Protein AF-A0AAV4IKV9-F1 (afdb_monomer_lite)

Org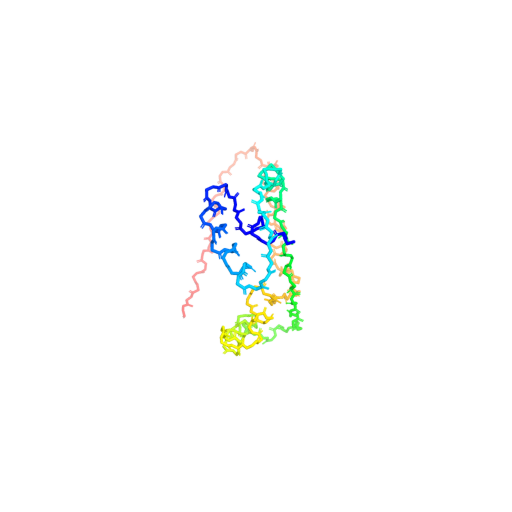anism: NCBI:txid1093978

pLDDT: mean 77.45, std 17.3, range [37.31, 97.25]

Secondary structure (DSSP, 8-state):
--SHHHH-SSHHHHHHHHHHHHHHHHHTT--------THHHHHHHHHTS-------PEEE-----TT--S-HHHHHHHHHHHHS-TTSTTTTTSSTTTEEE-------HHHHHHHHHHHHHHHHHHHS--S-----------PPP-

Sequence (146 aa):
MKRINTNSKNEKIFNHAAPIYTEALKRSGFNQNFKFNKDKEENNKNQEDRKKRSRKITWFNPPFSYSVSTNVAKTFLSMIDRHFPKTNKLHKIFNRNTVKVSYSCMPNVNLTIQNHNKKLLQQHCNEKAPTETTCKITADRKKTAH

Structure (mmCIF, N/CA/C/O backbone):
data_AF-A0AAV4IKV9-F1
#
_entry.id   AF-A0AAV4IKV9-F1
#
loop_
_atom_site.group_PDB
_atom_site.id
_atom_site.type_symbol
_atom_site.label_atom_id
_atom_site.label_alt_id
_atom_site.label_comp_id
_atom_site.label_asym_id
_atom_site.label_entity_id
_atom_site.label_seq_id
_atom_site.pdbx_PDB_ins_code
_atom_site.Cartn_x
_atom_site.Cartn_y
_atom_site.Cartn_z
_atom_site.occupancy
_atom_site.B_iso_or_equiv
_atom_site.auth_seq_id
_atom_site.auth_comp_id
_atom_site.auth_asym_id
_atom_site.auth_atom_id
_atom_site.pdbx_PDB_model_num
ATOM 1 N N . MET A 1 1 ? -6.807 1.255 36.018 1.00 55.09 1 MET A N 1
ATOM 2 C CA . MET A 1 1 ? -7.647 1.385 34.806 1.00 55.09 1 MET A CA 1
ATOM 3 C C . MET A 1 1 ? -7.345 2.691 34.069 1.00 55.09 1 MET A C 1
ATOM 5 O O . MET A 1 1 ? -7.887 3.728 34.408 1.00 55.09 1 MET A O 1
ATOM 9 N N . LYS A 1 2 ? -6.462 2.665 33.060 1.00 58.94 2 LYS A N 1
ATOM 10 C CA . LYS A 1 2 ? -6.102 3.847 32.244 1.00 58.94 2 LYS A CA 1
ATOM 11 C C . LYS A 1 2 ? -7.059 4.080 31.051 1.00 58.94 2 LYS A C 1
ATOM 13 O O . LYS A 1 2 ? -6.895 5.071 30.354 1.00 58.94 2 LYS A O 1
ATOM 18 N N . ARG A 1 3 ? -8.050 3.194 30.839 1.00 70.25 3 ARG A N 1
ATOM 19 C CA . ARG A 1 3 ? -8.793 3.010 29.573 1.00 70.25 3 ARG A CA 1
ATOM 20 C C . ARG A 1 3 ? -9.725 4.169 29.186 1.00 70.25 3 ARG A C 1
ATOM 22 O O . ARG A 1 3 ? -9.677 4.624 28.050 1.00 70.25 3 ARG A O 1
ATOM 29 N N . ILE A 1 4 ? -10.540 4.685 30.109 1.00 81.38 4 ILE A N 1
ATOM 30 C CA . ILE A 1 4 ? -11.447 5.809 29.801 1.00 81.38 4 ILE A CA 1
ATOM 31 C C . ILE A 1 4 ? -10.671 7.109 29.536 1.00 81.38 4 ILE A C 1
ATOM 33 O O . ILE A 1 4 ? -10.941 7.811 28.564 1.00 81.38 4 ILE A O 1
ATOM 37 N N . ASN A 1 5 ? -9.612 7.345 30.315 1.00 79.75 5 ASN A N 1
ATOM 38 C CA . ASN A 1 5 ? -8.664 8.444 30.119 1.00 79.75 5 ASN A CA 1
ATOM 39 C C . ASN A 1 5 ? -7.727 8.246 28.913 1.00 79.75 5 ASN A C 1
ATOM 41 O O . ASN A 1 5 ? -6.995 9.164 28.570 1.00 79.75 5 ASN A O 1
ATOM 45 N N . THR A 1 6 ? -7.610 7.052 28.320 1.00 75.56 6 THR A N 1
ATOM 46 C CA . THR A 1 6 ? -6.888 6.863 27.041 1.00 75.56 6 THR A CA 1
ATOM 47 C C . THR A 1 6 ? -7.805 7.012 25.837 1.00 75.56 6 THR A C 1
ATOM 49 O O . THR A 1 6 ? -7.326 7.370 24.770 1.00 75.56 6 THR A O 1
ATOM 52 N N . ASN A 1 7 ? -9.098 6.724 25.992 1.00 77.50 7 ASN A N 1
ATOM 53 C CA . ASN A 1 7 ? -10.059 6.776 24.891 1.00 77.50 7 ASN A CA 1
ATOM 54 C C . ASN A 1 7 ? -10.692 8.164 24.724 1.00 77.50 7 ASN A C 1
ATOM 56 O O . ASN A 1 7 ? -11.135 8.504 23.631 1.00 77.50 7 ASN A O 1
ATOM 60 N N . SER A 1 8 ? -10.736 8.960 25.793 1.00 79.19 8 SER A N 1
ATOM 61 C CA . SER A 1 8 ? -11.283 10.318 25.765 1.00 79.19 8 SER A CA 1
ATOM 62 C C . SER A 1 8 ? -10.184 11.307 25.388 1.00 79.19 8 SER A C 1
ATOM 64 O O . SER A 1 8 ? -9.176 11.386 26.084 1.00 79.19 8 SER A O 1
ATOM 66 N N . LYS A 1 9 ? -10.373 12.049 24.289 1.00 72.00 9 LYS A N 1
ATOM 67 C CA . LYS A 1 9 ? -9.431 13.097 23.858 1.00 72.00 9 LYS A CA 1
ATOM 68 C C . LYS A 1 9 ? -9.560 14.394 24.662 1.00 72.00 9 LYS A C 1
ATOM 70 O O . LYS A 1 9 ? -8.543 15.021 24.915 1.00 72.00 9 LYS A O 1
ATOM 75 N N . ASN A 1 10 ? -10.784 14.758 25.053 1.00 83.88 10 ASN A N 1
ATOM 76 C CA . ASN A 1 10 ? -11.104 16.033 25.700 1.00 83.88 10 ASN A CA 1
ATOM 77 C C . ASN A 1 10 ? -11.996 15.795 26.928 1.00 83.88 10 ASN A C 1
ATOM 79 O O . ASN A 1 10 ? -12.767 14.825 26.956 1.00 83.88 10 ASN A O 1
ATOM 83 N N . GLU A 1 11 ? -11.986 16.736 27.874 1.00 86.88 11 GLU A N 1
ATOM 84 C CA . GLU A 1 11 ? -12.776 16.674 29.116 1.00 86.88 11 GLU A CA 1
ATOM 85 C C . GLU A 1 11 ? -14.285 16.472 28.870 1.00 86.88 11 GLU A C 1
ATOM 87 O O . GLU A 1 11 ? -14.925 15.655 29.528 1.00 86.88 11 GLU A O 1
ATOM 92 N N . LYS A 1 12 ? -14.861 17.125 27.851 1.00 88.19 12 LYS A N 1
ATOM 93 C CA . LYS A 1 12 ? -16.289 16.967 27.500 1.00 88.19 12 LYS A CA 1
ATOM 94 C C . LYS A 1 12 ? -16.660 15.523 27.136 1.00 88.19 12 LYS A C 1
ATOM 96 O O . LYS A 1 12 ? -17.682 15.012 27.587 1.00 88.19 12 LYS A O 1
ATOM 101 N N . ILE A 1 13 ? -15.823 14.864 26.332 1.00 87.06 13 ILE A N 1
ATOM 102 C CA . ILE A 1 13 ? -16.041 13.476 25.890 1.00 87.06 13 ILE A CA 1
ATOM 103 C C . ILE A 1 13 ? -15.882 12.526 27.080 1.00 87.06 13 ILE A C 1
ATOM 105 O O . ILE A 1 13 ? -16.652 11.577 27.224 1.00 87.06 13 ILE A O 1
ATOM 109 N N . PHE A 1 14 ? -14.917 12.814 27.957 1.00 90.06 14 PHE A N 1
ATOM 110 C CA . PHE A 1 14 ? -14.720 12.065 29.189 1.00 90.06 14 PHE A CA 1
ATOM 111 C C . PHE A 1 14 ? -15.946 12.150 30.098 1.00 90.06 14 PHE A C 1
ATOM 113 O O . PHE A 1 14 ? -16.457 11.113 30.507 1.00 90.06 14 PHE A O 1
ATOM 120 N N . ASN A 1 15 ? -16.457 13.355 30.360 1.00 89.56 15 ASN A N 1
ATOM 121 C CA . ASN A 1 15 ? -17.611 13.563 31.238 1.00 89.56 15 ASN A CA 1
ATOM 122 C C . ASN A 1 15 ? -18.876 12.883 30.705 1.00 89.56 15 ASN A C 1
ATOM 124 O O . ASN A 1 15 ? -19.673 12.378 31.489 1.00 89.56 15 ASN A O 1
ATOM 128 N N . HIS A 1 16 ? -19.040 12.807 29.382 1.00 90.44 16 HIS A N 1
ATOM 129 C CA . HIS A 1 16 ? -20.144 12.067 28.778 1.00 90.44 16 HIS A CA 1
ATOM 130 C C . HIS A 1 16 ? -20.000 10.541 28.936 1.00 90.44 16 HIS A C 1
ATOM 132 O O . HIS A 1 16 ? -20.975 9.852 29.224 1.00 90.44 16 HIS A O 1
ATOM 138 N N . ALA A 1 17 ? -18.786 10.000 28.782 1.00 89.06 17 ALA A N 1
ATOM 139 C CA . ALA A 1 17 ? -18.530 8.560 28.869 1.00 89.06 17 ALA A CA 1
ATOM 140 C C . ALA A 1 17 ? -18.381 8.036 30.311 1.00 89.06 17 ALA A C 1
ATOM 142 O O . ALA A 1 17 ? -18.645 6.859 30.574 1.00 89.06 17 ALA A O 1
ATOM 143 N N . ALA A 1 18 ? -17.949 8.889 31.242 1.00 89.06 18 ALA A N 1
ATOM 144 C CA . ALA A 1 18 ? -17.723 8.570 32.648 1.00 89.06 18 ALA A CA 1
ATOM 145 C C . ALA A 1 18 ? -18.921 7.893 33.333 1.00 89.06 18 ALA A C 1
ATOM 147 O O . ALA A 1 18 ? -18.704 6.808 33.880 1.00 89.06 18 ALA A O 1
ATOM 148 N N . PRO A 1 19 ? -20.161 8.428 33.268 1.00 90.44 19 PRO A N 1
ATOM 149 C CA . PRO A 1 19 ? -21.306 7.831 33.953 1.00 90.44 19 PRO A CA 1
ATOM 150 C C . PRO A 1 19 ? -21.575 6.393 33.495 1.00 90.44 19 PRO A C 1
ATOM 152 O O . PRO A 1 19 ? -21.783 5.502 34.318 1.00 90.44 19 PRO A O 1
ATOM 155 N N . ILE A 1 20 ? -21.485 6.134 32.187 1.00 90.00 20 ILE A N 1
ATOM 156 C CA . ILE A 1 20 ? -21.734 4.807 31.605 1.00 90.00 20 ILE A CA 1
ATOM 157 C C . ILE A 1 20 ? -20.741 3.778 32.166 1.00 90.00 20 ILE A C 1
ATOM 159 O O . ILE A 1 20 ? -21.124 2.677 32.564 1.00 90.00 20 ILE A O 1
ATOM 163 N N . TYR A 1 21 ? -19.460 4.146 32.239 1.00 88.81 21 TYR A N 1
ATOM 164 C CA . TYR A 1 21 ? -18.420 3.278 32.791 1.00 88.81 21 TYR A CA 1
ATOM 165 C C . TYR A 1 21 ? -18.546 3.088 34.304 1.00 88.81 21 TYR A C 1
ATOM 167 O O . TYR A 1 21 ? -18.341 1.973 34.787 1.00 88.81 21 TYR A O 1
ATOM 175 N N . THR A 1 22 ? -18.881 4.143 35.054 1.00 89.25 22 THR A N 1
ATOM 176 C CA . THR A 1 22 ? -19.084 4.028 36.505 1.00 89.25 22 THR A CA 1
ATOM 177 C C . THR A 1 22 ? -20.235 3.092 36.838 1.00 89.25 22 THR A C 1
ATOM 179 O O . THR A 1 22 ? -20.090 2.262 37.729 1.00 89.25 22 THR A O 1
ATOM 182 N N . GLU A 1 23 ? -21.340 3.148 36.092 1.00 90.31 23 GLU A N 1
ATOM 183 C CA . GLU A 1 23 ? -22.483 2.260 36.319 1.00 90.31 23 GLU A CA 1
ATOM 184 C C . GLU A 1 23 ? -22.150 0.794 36.015 1.00 90.31 23 GLU A C 1
ATOM 186 O O . GLU A 1 23 ? -22.479 -0.095 36.801 1.00 90.31 23 GLU A O 1
ATOM 191 N N . ALA A 1 24 ? -21.421 0.519 34.930 1.00 90.06 24 ALA A N 1
ATOM 192 C CA . ALA A 1 24 ? -20.975 -0.839 34.613 1.00 90.06 24 ALA A CA 1
ATOM 193 C C . ALA A 1 24 ? -20.068 -1.436 35.711 1.00 90.06 24 ALA A C 1
ATOM 195 O O . ALA A 1 24 ? -20.151 -2.627 36.020 1.00 90.06 24 ALA A O 1
ATOM 196 N N . LEU A 1 25 ? -19.222 -0.609 36.330 1.00 87.69 25 LEU A N 1
ATOM 197 C CA . LEU A 1 25 ? -18.322 -1.042 37.398 1.00 87.69 25 LEU A CA 1
ATOM 198 C C . LEU A 1 25 ? -19.025 -1.221 38.735 1.00 87.69 25 LEU A C 1
ATOM 200 O O . LEU A 1 25 ? -18.775 -2.230 39.391 1.00 87.69 25 LEU A O 1
ATOM 204 N N . LYS A 1 26 ? -19.952 -0.324 39.088 1.00 91.25 26 LYS A N 1
ATOM 205 C CA . LYS A 1 26 ? -20.819 -0.497 40.261 1.00 91.25 26 LYS A CA 1
ATOM 206 C C . LYS A 1 26 ? -21.585 -1.814 40.186 1.00 91.25 26 LYS A C 1
ATOM 208 O O . LYS A 1 26 ? -21.588 -2.568 41.152 1.00 91.25 26 LYS A O 1
ATOM 213 N N . ARG A 1 27 ? -22.152 -2.140 39.016 1.00 91.94 27 ARG A N 1
ATOM 214 C CA . ARG A 1 27 ? -22.813 -3.437 38.765 1.00 91.94 27 ARG A CA 1
ATOM 215 C C . ARG A 1 27 ? -21.877 -4.632 38.940 1.00 91.94 27 ARG A C 1
ATOM 217 O O . ARG A 1 27 ? -22.326 -5.705 39.312 1.00 91.94 27 ARG A O 1
ATOM 224 N N . SER A 1 28 ? -20.586 -4.439 38.688 1.00 92.06 28 SER A N 1
ATOM 225 C CA . SER A 1 28 ? -19.547 -5.457 38.871 1.00 92.06 28 SER A CA 1
ATOM 226 C C . SER A 1 28 ? -18.956 -5.475 40.293 1.00 92.06 28 SER A C 1
ATOM 228 O O . SER A 1 28 ? -17.984 -6.185 40.530 1.00 92.06 28 SER A O 1
ATOM 230 N N . GLY A 1 29 ? -19.494 -4.681 41.230 1.00 92.12 29 GLY A N 1
ATOM 231 C CA . GLY A 1 29 ? -19.028 -4.603 42.620 1.00 92.12 29 GLY A CA 1
ATOM 232 C C . GLY A 1 29 ? -17.807 -3.704 42.849 1.00 92.12 29 GLY A C 1
ATOM 233 O O . GLY A 1 29 ? -17.230 -3.720 43.933 1.00 92.12 29 GLY A O 1
ATOM 234 N N . PHE A 1 30 ? -17.398 -2.902 41.860 1.00 86.38 30 PHE A N 1
ATOM 235 C CA . PHE A 1 30 ? -16.251 -1.999 41.977 1.00 86.38 30 PHE A CA 1
ATOM 236 C C . PHE A 1 30 ? -16.691 -0.544 42.170 1.00 86.38 30 PHE A C 1
ATOM 238 O O . PHE A 1 30 ? -17.342 0.041 41.306 1.00 86.38 30 PHE A O 1
ATOM 245 N N . ASN A 1 31 ? -16.238 0.079 43.262 1.00 78.69 31 ASN A N 1
ATOM 246 C CA . ASN A 1 31 ? -16.431 1.505 43.542 1.00 78.69 31 ASN A CA 1
ATOM 247 C C . ASN A 1 31 ? -15.131 2.283 43.296 1.00 78.69 31 ASN A C 1
ATOM 249 O O . ASN A 1 31 ? -14.354 2.537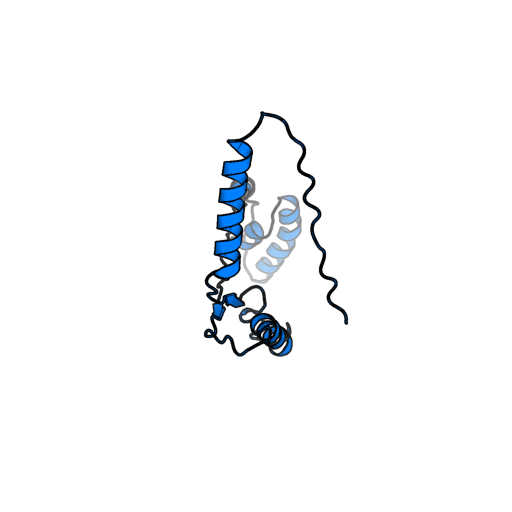 44.212 1.00 78.69 31 ASN A O 1
ATOM 253 N N . GLN A 1 32 ? -14.877 2.650 42.037 1.00 77.56 32 GLN A N 1
ATOM 254 C CA . GLN A 1 32 ? -13.770 3.537 41.667 1.00 77.56 32 GLN A CA 1
ATOM 255 C C . GLN A 1 32 ? -14.293 4.874 41.146 1.00 77.56 32 GLN A C 1
ATOM 257 O O . GLN A 1 32 ? -15.206 4.917 40.325 1.00 77.56 32 GLN A O 1
ATOM 262 N N . ASN A 1 33 ? -13.671 5.963 41.600 1.00 73.19 33 ASN A N 1
ATOM 263 C CA . ASN A 1 33 ? -13.949 7.314 41.128 1.00 73.19 33 ASN A CA 1
ATOM 264 C C . ASN A 1 33 ? -12.919 7.715 40.055 1.00 73.19 33 ASN A C 1
ATOM 266 O O . ASN A 1 33 ? -11.712 7.555 40.259 1.00 73.19 33 ASN A O 1
ATOM 270 N N . PHE A 1 34 ? -13.382 8.215 38.906 1.00 77.31 34 PHE A N 1
ATOM 271 C CA . PHE A 1 34 ? -12.524 8.600 37.784 1.00 77.31 34 PHE A CA 1
ATOM 272 C C . PHE A 1 34 ? -12.336 10.110 37.728 1.00 77.31 34 PHE A C 1
ATOM 274 O O . PHE A 1 34 ? -13.303 10.862 37.685 1.00 77.31 34 PHE A O 1
ATOM 281 N N . LYS A 1 35 ? -11.079 10.550 37.636 1.00 82.44 35 LYS A N 1
ATOM 282 C CA . LYS A 1 35 ? -10.728 11.947 37.364 1.00 82.44 35 LYS A CA 1
ATOM 283 C C . LYS A 1 35 ? -10.139 12.069 35.963 1.00 82.44 35 LYS A C 1
ATOM 285 O O . LYS A 1 35 ? -9.332 11.224 35.558 1.00 82.44 35 LYS A O 1
ATOM 290 N N . PHE A 1 36 ? -10.532 13.109 35.233 1.00 82.56 36 PHE A N 1
ATOM 291 C CA . PHE A 1 36 ? -9.926 13.433 33.947 1.00 82.56 36 PHE A CA 1
ATOM 292 C C . PHE A 1 36 ? -8.454 13.816 34.158 1.00 82.56 36 PHE A C 1
ATOM 294 O O . PHE A 1 36 ? -8.137 14.599 35.051 1.00 82.56 36 PHE A O 1
ATOM 301 N N . ASN A 1 37 ? -7.547 13.222 33.380 1.00 79.69 37 ASN A N 1
ATOM 302 C CA . ASN A 1 37 ? -6.119 13.532 33.466 1.00 79.69 37 ASN A CA 1
ATOM 303 C C . ASN A 1 37 ? -5.778 14.620 32.435 1.00 79.69 37 ASN A C 1
ATOM 305 O O . ASN A 1 37 ? -5.718 14.326 31.241 1.00 79.69 37 ASN A O 1
ATOM 309 N N . LYS A 1 38 ? -5.562 15.850 32.917 1.00 72.38 38 LYS A N 1
ATOM 310 C CA . LYS A 1 38 ? -5.241 17.023 32.089 1.00 72.38 38 LYS A CA 1
ATOM 311 C C . LYS A 1 38 ? -3.817 16.983 31.523 1.00 72.38 38 LYS A C 1
ATOM 313 O O . LYS A 1 38 ? -3.617 17.395 30.386 1.00 72.38 38 LYS A O 1
ATOM 318 N N . ASP A 1 39 ? -2.867 16.359 32.223 1.00 67.38 39 ASP A N 1
ATOM 319 C CA . ASP A 1 39 ? -1.464 16.226 31.783 1.00 67.38 39 ASP A CA 1
ATOM 320 C C . ASP A 1 39 ? -1.328 15.464 30.449 1.00 67.38 39 ASP A C 1
ATOM 322 O O . ASP A 1 39 ? -0.334 15.578 29.729 1.00 67.38 39 ASP A O 1
ATOM 326 N N . LYS A 1 40 ? -2.336 14.668 30.074 1.00 62.22 40 LYS A N 1
ATOM 327 C CA . LYS A 1 40 ? -2.384 14.007 28.765 1.00 62.22 40 LYS A CA 1
ATOM 328 C C . LYS A 1 40 ? -2.687 14.946 27.603 1.00 62.22 40 LYS A C 1
ATOM 330 O O . LYS A 1 40 ? -2.241 14.649 26.496 1.00 62.22 40 LYS A O 1
ATOM 335 N N . GLU A 1 41 ? -3.443 16.025 27.800 1.00 60.88 41 GLU A N 1
ATOM 336 C CA . GLU A 1 41 ? -3.740 16.967 26.710 1.00 60.88 41 GLU A CA 1
ATOM 337 C C . GLU A 1 41 ? -2.455 17.644 26.208 1.00 60.88 41 GLU A C 1
ATOM 339 O O . GLU A 1 41 ? -2.287 17.821 25.001 1.00 60.88 41 GLU A O 1
ATOM 344 N N . GLU A 1 42 ? -1.501 17.912 27.104 1.00 57.81 42 GLU A N 1
ATOM 345 C CA . GLU A 1 42 ? -0.195 18.480 26.752 1.00 57.81 42 GLU A CA 1
ATOM 346 C C . GLU A 1 42 ? 0.748 17.443 26.124 1.00 57.81 42 GLU A C 1
ATOM 348 O O . GLU A 1 42 ? 1.356 17.705 25.086 1.00 57.81 42 GLU A O 1
ATOM 353 N N . ASN A 1 43 ? 0.806 16.223 26.671 1.00 55.47 43 ASN A N 1
ATOM 354 C CA . ASN A 1 43 ? 1.675 15.161 26.146 1.00 55.47 43 ASN A CA 1
ATOM 355 C C . ASN A 1 43 ? 1.229 14.606 24.777 1.00 55.47 43 ASN A C 1
ATOM 357 O O . ASN A 1 43 ? 2.059 14.121 24.006 1.00 55.47 43 ASN A O 1
ATOM 361 N N . ASN A 1 44 ? -0.065 14.681 24.440 1.00 55.31 44 ASN A N 1
ATOM 362 C CA . ASN A 1 44 ? -0.575 14.217 23.145 1.00 55.31 44 ASN A CA 1
ATOM 363 C C . ASN A 1 44 ? -0.084 15.073 21.966 1.00 55.31 44 ASN A C 1
ATOM 365 O O . ASN A 1 44 ? 0.069 14.527 20.875 1.00 55.31 44 ASN A O 1
ATOM 369 N N . LYS A 1 45 ? 0.221 16.365 22.172 1.00 55.56 45 LYS A N 1
ATOM 370 C CA . LYS A 1 45 ? 0.783 17.233 21.117 1.00 55.56 45 LYS A CA 1
ATOM 371 C C . LYS A 1 45 ? 2.155 16.739 20.642 1.00 55.56 45 LYS A C 1
ATOM 373 O O . LYS A 1 45 ? 2.427 16.756 19.449 1.00 55.56 45 LYS A O 1
ATOM 378 N N . ASN A 1 46 ? 2.963 16.191 21.552 1.00 53.19 46 ASN A N 1
ATOM 379 C CA . ASN A 1 46 ? 4.277 15.615 21.235 1.00 53.19 46 ASN A CA 1
ATOM 380 C C . ASN A 1 46 ? 4.188 14.164 20.717 1.00 53.19 46 ASN A C 1
ATOM 382 O O . ASN A 1 46 ? 5.142 13.635 20.157 1.00 53.19 46 ASN A O 1
ATOM 386 N N . GLN A 1 47 ? 3.040 13.495 20.876 1.00 54.06 47 GLN A N 1
ATOM 387 C CA . GLN A 1 47 ? 2.816 12.126 20.388 1.00 54.06 47 GLN A CA 1
ATOM 388 C C . GLN A 1 47 ? 2.276 12.078 18.945 1.00 54.06 47 GLN A C 1
ATOM 390 O O . GLN A 1 47 ? 2.158 10.998 18.354 1.00 54.06 47 GLN A O 1
ATOM 395 N N . GLU A 1 48 ? 1.972 13.244 18.364 1.00 54.28 48 GLU A N 1
ATOM 396 C CA . GLU A 1 48 ? 1.681 13.418 16.938 1.00 54.28 48 GLU A CA 1
ATOM 397 C C . GLU A 1 48 ? 2.913 13.257 16.041 1.00 54.28 48 GLU A C 1
ATOM 399 O O . GLU A 1 48 ? 2.760 13.204 14.816 1.00 54.28 48 GLU A O 1
ATOM 404 N N . ASP A 1 49 ? 4.098 13.031 16.623 1.00 53.94 49 ASP A N 1
ATOM 405 C CA . ASP A 1 49 ? 5.224 12.368 15.965 1.00 53.94 49 ASP A CA 1
ATOM 406 C C . ASP A 1 49 ? 4.874 10.900 15.700 1.00 53.94 49 ASP A C 1
ATOM 408 O O . ASP A 1 49 ? 5.319 9.937 16.327 1.00 53.94 49 ASP A O 1
ATOM 412 N N . ARG A 1 50 ? 3.965 10.777 14.732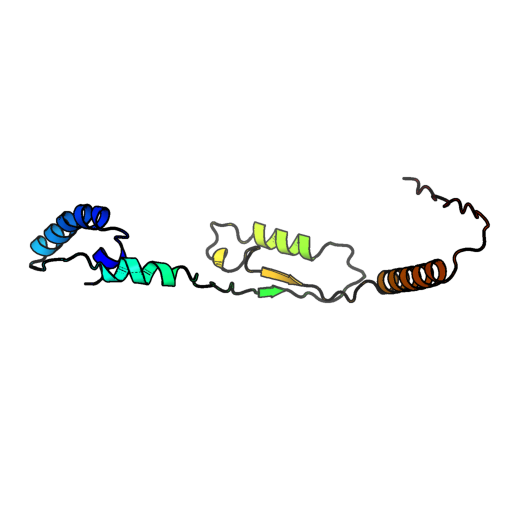 1.00 55.75 50 ARG A N 1
ATOM 413 C CA . ARG A 1 50 ? 3.531 9.627 13.956 1.00 55.75 50 ARG A CA 1
ATOM 414 C C . ARG A 1 50 ? 4.485 8.468 14.157 1.00 55.75 50 ARG A C 1
ATOM 416 O O . ARG A 1 50 ? 5.602 8.485 13.643 1.00 55.75 50 ARG A O 1
ATOM 423 N N . LYS A 1 51 ? 3.986 7.396 14.775 1.00 57.06 51 LYS A N 1
ATOM 424 C CA . LYS A 1 51 ? 4.530 6.049 14.580 1.00 57.06 51 LYS A CA 1
ATOM 425 C C . LYS A 1 51 ? 4.688 5.846 13.071 1.00 57.06 51 LYS A C 1
ATOM 427 O O . LYS A 1 51 ? 3.710 5.517 12.394 1.00 57.06 51 LYS A O 1
ATOM 432 N N . LYS A 1 52 ? 5.889 6.091 12.530 1.00 60.56 52 LYS A N 1
ATOM 433 C CA . LYS A 1 52 ? 6.253 5.819 11.139 1.00 60.56 52 LYS A CA 1
ATOM 434 C C . LYS A 1 52 ? 6.185 4.312 11.011 1.00 60.56 52 LYS A C 1
ATOM 436 O O . LYS A 1 52 ? 7.150 3.605 11.274 1.00 60.56 52 LYS A O 1
ATOM 441 N N . ARG A 1 53 ? 4.990 3.804 10.715 1.00 64.81 53 ARG A N 1
ATOM 442 C CA . ARG A 1 53 ? 4.763 2.377 10.563 1.00 64.81 53 ARG A CA 1
ATOM 443 C C . ARG A 1 53 ? 5.486 1.988 9.279 1.00 64.81 53 ARG A C 1
ATOM 445 O O . ARG A 1 53 ? 4.968 2.215 8.185 1.00 64.81 53 ARG A O 1
ATOM 452 N N . SER A 1 54 ? 6.714 1.496 9.413 1.00 73.81 54 SER A N 1
ATOM 453 C CA . SER A 1 54 ? 7.478 0.993 8.282 1.00 73.81 54 SER A CA 1
ATOM 454 C C . SER A 1 54 ? 6.692 -0.170 7.682 1.00 73.81 54 SER A C 1
ATOM 456 O O . SER A 1 54 ? 6.224 -1.076 8.377 1.00 73.81 54 SER A O 1
ATOM 458 N N . ARG A 1 55 ? 6.431 -0.089 6.378 1.00 80.69 55 ARG A N 1
ATOM 459 C CA . ARG A 1 55 ? 5.775 -1.184 5.667 1.00 80.69 55 ARG A CA 1
ATOM 460 C C . ARG A 1 55 ? 6.816 -2.277 5.466 1.00 80.69 55 ARG A C 1
ATOM 462 O O . ARG A 1 55 ? 7.921 -1.987 5.018 1.00 80.69 55 ARG A O 1
ATOM 469 N N . LYS A 1 56 ? 6.458 -3.522 5.772 1.00 88.31 56 LYS A N 1
ATOM 470 C CA . LYS A 1 56 ? 7.284 -4.681 5.429 1.00 88.31 56 LYS A CA 1
ATOM 471 C C . LYS A 1 56 ? 7.144 -4.918 3.924 1.00 88.31 56 LYS A C 1
ATOM 473 O O . LYS A 1 56 ? 6.092 -5.378 3.485 1.00 88.31 56 LYS A O 1
ATOM 478 N N . ILE A 1 57 ? 8.154 -4.510 3.156 1.00 92.25 57 ILE A N 1
ATOM 479 C CA . ILE A 1 57 ? 8.169 -4.648 1.697 1.00 92.25 57 ILE A CA 1
ATOM 480 C C . ILE A 1 57 ? 8.827 -5.973 1.311 1.00 92.25 57 ILE A C 1
ATOM 482 O O . ILE A 1 57 ? 9.937 -6.262 1.752 1.00 92.25 57 ILE A O 1
ATOM 486 N N . THR A 1 58 ? 8.154 -6.751 0.467 1.00 92.19 58 THR A N 1
ATOM 487 C CA . THR A 1 58 ? 8.708 -7.934 -0.195 1.00 92.19 58 THR A CA 1
ATOM 488 C C . THR A 1 58 ? 9.076 -7.568 -1.625 1.00 92.19 58 THR A C 1
ATOM 490 O O . THR A 1 58 ? 8.234 -7.081 -2.383 1.00 92.19 58 THR A O 1
ATOM 493 N N . TRP A 1 59 ? 10.328 -7.817 -1.993 1.00 92.12 59 TRP A N 1
ATOM 494 C CA . TRP A 1 59 ? 10.828 -7.591 -3.343 1.00 92.12 59 TRP A CA 1
ATOM 495 C C . TRP A 1 59 ? 10.782 -8.886 -4.147 1.00 92.12 59 TRP A C 1
ATOM 497 O O . TRP A 1 59 ? 11.277 -9.918 -3.700 1.00 92.12 59 TRP A O 1
ATOM 507 N N . PHE A 1 60 ? 10.188 -8.820 -5.333 1.00 90.25 60 PHE A N 1
ATOM 508 C CA . PHE A 1 60 ? 10.282 -9.849 -6.358 1.00 90.25 60 PHE A CA 1
ATOM 509 C C . PHE A 1 60 ? 11.224 -9.341 -7.445 1.00 90.25 60 PHE A C 1
ATOM 511 O O . PHE A 1 60 ? 10.966 -8.291 -8.031 1.00 90.25 60 PHE A O 1
ATOM 518 N N . ASN A 1 61 ? 12.320 -10.060 -7.674 1.00 87.12 61 ASN A N 1
ATOM 519 C CA . ASN A 1 61 ? 13.377 -9.665 -8.601 1.00 87.12 61 ASN A CA 1
ATOM 520 C C . ASN A 1 61 ? 13.612 -10.812 -9.598 1.00 87.12 61 ASN A C 1
ATOM 522 O O . ASN A 1 61 ? 14.528 -11.611 -9.399 1.00 87.12 61 ASN A O 1
ATOM 526 N N . PRO A 1 62 ? 12.728 -10.985 -10.600 1.00 83.69 62 PRO A N 1
ATOM 527 C CA . PRO A 1 62 ? 12.865 -12.082 -11.548 1.00 83.69 62 PRO A CA 1
ATOM 528 C C . PRO A 1 62 ? 14.119 -11.902 -12.426 1.00 83.69 62 PRO A C 1
ATOM 530 O O . PRO A 1 62 ? 14.604 -10.779 -12.582 1.00 83.69 62 PRO A O 1
ATOM 533 N N . PRO A 1 63 ? 14.663 -12.988 -12.998 1.00 80.12 63 PRO A N 1
ATOM 534 C CA . PRO A 1 63 ? 15.870 -12.928 -13.817 1.00 80.12 63 PRO A CA 1
ATOM 535 C C . PRO A 1 63 ? 15.667 -12.261 -15.191 1.00 80.12 63 PRO A C 1
ATOM 537 O O . PRO A 1 63 ? 14.704 -12.558 -15.895 1.00 80.12 63 PRO A O 1
ATOM 540 N N . PHE A 1 64 ? 16.675 -11.453 -15.566 1.00 74.50 64 PHE A N 1
ATOM 541 C CA . PHE A 1 64 ? 17.145 -11.080 -16.919 1.00 74.50 64 PHE A CA 1
ATOM 542 C C . PHE A 1 64 ? 16.733 -11.941 -18.117 1.00 74.50 64 PHE A C 1
ATOM 544 O O . PHE A 1 64 ? 17.496 -12.851 -18.415 1.00 74.50 64 PHE A O 1
ATOM 551 N N . SER A 1 65 ? 15.661 -11.671 -18.869 1.00 76.88 65 SER A N 1
ATOM 552 C CA . SER A 1 65 ? 15.499 -12.288 -20.193 1.00 76.88 65 SER A CA 1
ATOM 553 C C . SER A 1 65 ? 15.143 -11.280 -21.285 1.00 76.88 65 SER A C 1
ATOM 555 O O . SER A 1 65 ? 14.050 -10.722 -21.298 1.00 76.88 65 SER A O 1
ATOM 557 N N . TYR A 1 66 ? 16.069 -11.077 -22.230 1.00 75.38 66 TYR A N 1
ATOM 558 C CA . TYR A 1 66 ? 15.872 -10.206 -23.397 1.00 75.38 66 TYR A CA 1
ATOM 559 C C . TYR A 1 66 ? 14.837 -10.765 -24.382 1.00 75.38 66 TYR A C 1
ATOM 561 O O . TYR A 1 66 ? 14.115 -10.011 -25.026 1.00 75.38 66 TYR A O 1
ATOM 569 N N . SER A 1 67 ? 14.726 -12.092 -24.473 1.00 80.31 67 SER A N 1
ATOM 570 C CA . SER A 1 67 ? 13.752 -12.770 -25.336 1.00 80.31 67 SER A CA 1
ATOM 571 C C . SER A 1 67 ? 12.305 -12.592 -24.872 1.00 80.31 67 SER A C 1
ATOM 573 O O . SER A 1 67 ? 11.377 -12.922 -25.606 1.00 80.31 67 SER A O 1
ATOM 575 N N . VAL A 1 68 ? 12.092 -12.088 -23.654 1.00 74.75 68 VAL A N 1
ATOM 576 C CA . VAL A 1 68 ? 10.760 -11.869 -23.099 1.00 74.75 68 VAL A CA 1
ATOM 577 C C . VAL A 1 68 ? 10.313 -10.445 -23.418 1.00 74.75 68 VAL A C 1
ATOM 579 O O . VAL A 1 68 ? 10.692 -9.485 -22.755 1.00 74.75 68 VAL A O 1
ATOM 582 N N . SER A 1 69 ? 9.454 -10.313 -24.429 1.00 76.38 69 SER A N 1
ATOM 583 C CA . SER A 1 69 ? 8.799 -9.043 -24.776 1.00 76.38 69 SER A CA 1
ATOM 584 C C . SER A 1 69 ? 7.678 -8.659 -23.802 1.00 76.38 69 SER A C 1
ATOM 586 O O . SER A 1 69 ? 7.188 -7.526 -23.817 1.00 76.38 69 SER A O 1
ATOM 588 N N . THR A 1 70 ? 7.233 -9.594 -22.956 1.00 82.88 70 THR A N 1
ATOM 589 C CA . THR A 1 70 ? 6.106 -9.372 -22.052 1.00 82.88 70 THR A CA 1
ATOM 590 C C . THR A 1 70 ? 6.502 -8.462 -20.893 1.00 82.88 70 THR A C 1
ATOM 592 O O . THR A 1 70 ? 7.580 -8.558 -20.309 1.00 82.88 70 THR A O 1
ATOM 595 N N . ASN A 1 71 ? 5.590 -7.569 -20.505 1.00 86.19 71 ASN A N 1
ATOM 596 C CA . ASN A 1 71 ? 5.770 -6.770 -19.299 1.00 86.19 71 ASN A CA 1
ATOM 597 C C . ASN A 1 71 ? 5.510 -7.648 -18.062 1.00 86.19 71 ASN A C 1
ATOM 599 O O . ASN A 1 71 ? 4.389 -7.697 -17.542 1.00 86.19 71 ASN A O 1
ATOM 603 N N . VAL A 1 72 ? 6.555 -8.354 -17.622 1.00 86.56 72 VAL A N 1
ATOM 604 C CA . VAL A 1 72 ? 6.544 -9.301 -16.493 1.00 86.56 72 VAL A CA 1
ATOM 605 C C . VAL A 1 72 ? 6.039 -8.642 -15.208 1.00 86.56 72 VAL A C 1
ATOM 607 O O . VAL A 1 72 ? 5.228 -9.218 -14.486 1.00 86.56 72 VAL A O 1
ATOM 610 N N . ALA A 1 73 ? 6.449 -7.401 -14.931 1.00 88.94 73 ALA A N 1
ATOM 611 C CA . ALA A 1 73 ? 6.013 -6.681 -13.735 1.00 88.94 73 ALA A CA 1
ATOM 612 C C . ALA A 1 73 ? 4.498 -6.422 -13.746 1.00 88.94 73 ALA A C 1
ATOM 614 O O . ALA A 1 73 ? 3.817 -6.652 -12.745 1.00 88.94 73 ALA A O 1
ATOM 615 N N . LYS A 1 74 ? 3.948 -5.988 -14.888 1.00 90.81 74 LYS A N 1
ATOM 616 C CA . LYS A 1 74 ? 2.507 -5.748 -15.050 1.00 90.81 74 LYS A CA 1
ATOM 617 C C . LYS A 1 74 ? 1.703 -7.037 -14.890 1.00 90.81 74 LYS A C 1
ATOM 619 O O . LYS A 1 74 ? 0.692 -7.033 -14.189 1.00 90.81 74 LYS A O 1
ATOM 624 N N . THR A 1 75 ? 2.147 -8.123 -15.520 1.00 92.62 75 THR A N 1
ATOM 625 C CA . THR A 1 75 ? 1.473 -9.429 -15.431 1.00 92.62 75 THR A CA 1
ATOM 626 C C . THR A 1 75 ? 1.515 -9.976 -14.009 1.00 92.62 75 THR A C 1
ATOM 628 O O . THR A 1 75 ? 0.471 -10.331 -13.469 1.00 92.62 75 THR A O 1
ATOM 631 N N . PHE A 1 76 ? 2.675 -9.949 -13.355 1.00 93.50 76 PHE A N 1
ATOM 632 C CA . PHE A 1 76 ? 2.818 -10.391 -11.970 1.00 93.50 76 PHE A CA 1
ATOM 633 C C . PHE A 1 76 ? 1.941 -9.588 -10.995 1.00 93.50 76 PHE A C 1
ATOM 635 O O . PHE A 1 76 ? 1.208 -10.168 -10.195 1.00 93.50 76 PHE A O 1
ATOM 642 N N . LEU A 1 77 ? 1.946 -8.253 -11.081 1.00 93.94 77 LEU A N 1
ATOM 643 C CA . LEU A 1 77 ? 1.098 -7.417 -10.221 1.00 93.94 77 LEU A CA 1
ATOM 644 C C . LEU A 1 77 ? -0.397 -7.655 -10.480 1.00 93.94 77 LEU A C 1
ATOM 646 O O . LEU A 1 77 ? -1.184 -7.664 -9.537 1.00 93.94 77 LEU A O 1
ATOM 650 N N . SER A 1 78 ? -0.790 -7.911 -11.732 1.00 95.62 78 SER A N 1
ATOM 651 C CA . SER A 1 78 ? -2.167 -8.292 -12.063 1.00 95.62 78 SER A CA 1
ATOM 652 C C . SER A 1 78 ? -2.557 -9.639 -11.449 1.00 95.62 78 SER A C 1
ATOM 654 O O . SER A 1 78 ? -3.678 -9.782 -10.958 1.00 95.62 78 SER A O 1
ATOM 656 N N . MET A 1 79 ? -1.641 -10.611 -11.411 1.00 95.94 79 MET A N 1
ATOM 657 C CA . MET A 1 79 ? -1.872 -11.876 -10.712 1.00 95.94 79 MET A CA 1
ATOM 658 C C . MET A 1 79 ? -2.039 -11.663 -9.207 1.00 95.94 79 MET A C 1
ATOM 660 O O . MET A 1 79 ? -2.888 -12.320 -8.607 1.00 95.94 79 MET A O 1
ATOM 664 N N . ILE A 1 80 ? -1.285 -10.743 -8.596 1.00 96.06 80 ILE A N 1
ATOM 665 C CA . ILE A 1 80 ? -1.457 -10.415 -7.174 1.00 96.06 80 ILE A CA 1
ATOM 666 C C . ILE A 1 80 ? -2.865 -9.887 -6.912 1.00 96.06 80 ILE A C 1
ATOM 668 O O . ILE A 1 80 ? -3.543 -10.392 -6.021 1.00 96.06 80 ILE A O 1
ATOM 672 N N . ASP A 1 81 ? -3.331 -8.925 -7.707 1.00 95.44 81 ASP A N 1
ATOM 673 C CA . ASP A 1 81 ? -4.667 -8.354 -7.516 1.00 95.44 81 ASP A CA 1
ATOM 674 C C . ASP A 1 81 ? -5.774 -9.401 -7.706 1.00 95.44 81 ASP A C 1
ATOM 676 O O . ASP A 1 81 ? -6.766 -9.391 -6.978 1.00 95.44 81 ASP A O 1
ATOM 680 N N . ARG A 1 82 ? -5.591 -10.328 -8.659 1.00 97.06 82 ARG A N 1
ATOM 681 C CA . ARG A 1 82 ? -6.565 -11.385 -8.962 1.00 97.06 82 ARG A CA 1
ATOM 682 C C . ARG A 1 82 ? -6.664 -12.439 -7.860 1.00 97.06 82 ARG A C 1
ATOM 684 O O . ARG A 1 82 ? -7.768 -12.831 -7.501 1.00 97.06 82 ARG A O 1
ATOM 691 N N . HIS A 1 83 ? -5.534 -12.932 -7.353 1.00 97.25 83 HIS A N 1
ATOM 692 C CA . HIS A 1 83 ? -5.520 -14.063 -6.411 1.00 97.25 83 HIS A CA 1
ATOM 693 C C . HIS A 1 83 ? -5.548 -13.628 -4.942 1.00 97.25 83 HIS A C 1
ATOM 695 O O . HIS A 1 83 ? -5.965 -14.398 -4.074 1.00 97.25 83 HIS A O 1
ATOM 701 N N . PHE A 1 84 ? -5.166 -12.382 -4.653 1.00 97.12 84 PHE A N 1
ATOM 702 C CA . PHE A 1 84 ? -5.225 -11.794 -3.318 1.00 97.12 84 PHE A CA 1
ATOM 703 C C . PHE A 1 84 ? -6.174 -10.587 -3.286 1.00 97.12 84 PHE A C 1
ATOM 705 O O . PHE A 1 84 ? -5.738 -9.478 -2.972 1.00 97.12 84 PHE A O 1
ATOM 712 N N . PRO A 1 85 ? -7.480 -10.763 -3.575 1.00 96.06 85 PRO A N 1
ATOM 713 C CA . PRO A 1 85 ? -8.470 -9.707 -3.375 1.00 96.06 85 PRO A CA 1
ATOM 714 C C . PRO A 1 85 ? -8.630 -9.390 -1.881 1.00 96.06 85 PRO A C 1
ATOM 716 O O . PRO A 1 85 ? -8.224 -10.176 -1.030 1.00 96.06 85 PRO A O 1
ATOM 719 N N . LYS A 1 86 ? -9.276 -8.268 -1.532 1.00 95.56 86 LYS A N 1
ATOM 720 C CA . LYS A 1 86 ? -9.439 -7.815 -0.129 1.00 95.56 86 LYS A CA 1
ATOM 721 C C . LYS A 1 86 ? -10.081 -8.845 0.810 1.00 95.56 86 LYS A C 1
ATOM 723 O O . LYS A 1 86 ? -9.854 -8.787 2.014 1.00 95.56 86 LYS A O 1
ATOM 728 N N . THR A 1 87 ? -10.876 -9.760 0.265 1.00 96.94 87 THR A N 1
ATOM 729 C CA . THR A 1 87 ? -11.528 -10.858 0.991 1.00 96.94 87 THR A CA 1
ATOM 730 C C . THR A 1 87 ? -10.558 -11.976 1.380 1.00 96.94 87 THR A C 1
ATOM 732 O O . THR A 1 87 ? -10.829 -12.737 2.306 1.00 96.94 87 THR A O 1
ATOM 735 N N . ASN A 1 88 ? -9.415 -12.086 0.699 1.00 96.81 88 ASN A N 1
ATOM 736 C CA . ASN A 1 88 ? -8.412 -13.102 0.973 1.00 96.81 88 ASN A CA 1
ATOM 737 C C . ASN A 1 88 ? -7.671 -12.784 2.284 1.00 96.81 88 ASN A C 1
ATOM 739 O O . ASN A 1 88 ? -7.174 -11.674 2.487 1.00 96.81 88 ASN A O 1
ATOM 743 N N . LYS A 1 89 ? -7.520 -13.794 3.151 1.00 96.69 89 LYS A N 1
ATOM 744 C CA . LYS A 1 89 ? -6.790 -13.705 4.430 1.00 96.69 89 LYS A CA 1
ATOM 745 C C . LYS A 1 89 ? -5.362 -13.162 4.265 1.00 96.69 89 LYS A C 1
ATOM 747 O O . LYS A 1 89 ? -4.866 -12.443 5.131 1.00 96.69 89 LYS A O 1
ATOM 752 N N . LEU A 1 90 ? -4.710 -13.469 3.143 1.00 95.56 90 LEU A N 1
ATOM 753 C CA . LEU A 1 90 ? -3.337 -13.071 2.834 1.00 95.56 90 LEU A CA 1
ATOM 754 C C . LEU A 1 90 ? -3.224 -11.703 2.149 1.00 95.56 90 LEU A C 1
ATOM 756 O O . LEU A 1 90 ? -2.109 -11.215 1.979 1.00 95.56 90 LEU A O 1
ATOM 760 N N . HIS A 1 91 ? -4.335 -11.033 1.820 1.00 96.50 91 HIS A N 1
ATOM 761 C CA . HIS A 1 91 ? -4.318 -9.719 1.164 1.00 96.50 91 HIS A CA 1
ATOM 762 C C . HIS A 1 91 ? -3.512 -8.678 1.943 1.00 96.50 91 HIS A C 1
ATOM 764 O O . HIS A 1 91 ? -2.847 -7.823 1.367 1.00 96.50 91 HIS A O 1
ATOM 770 N N . LYS A 1 92 ? -3.520 -8.757 3.278 1.00 92.56 92 LYS A N 1
ATOM 771 C CA . LYS A 1 92 ? -2.735 -7.854 4.131 1.00 92.56 92 LYS A CA 1
ATOM 772 C C . LYS A 1 92 ? -1.224 -7.979 3.888 1.00 92.56 92 LYS A C 1
ATOM 774 O O . LYS A 1 92 ? -0.504 -7.003 4.086 1.00 92.56 92 LYS A O 1
ATOM 779 N N . ILE A 1 93 ? -0.767 -9.162 3.475 1.00 93.12 93 ILE A N 1
ATOM 780 C CA . ILE A 1 93 ? 0.639 -9.498 3.232 1.00 93.12 93 ILE A CA 1
ATOM 781 C C . ILE A 1 93 ? 0.986 -9.313 1.755 1.00 93.12 93 ILE A C 1
ATOM 783 O O . ILE A 1 93 ? 2.000 -8.690 1.457 1.00 93.12 93 ILE A O 1
ATOM 787 N N . PHE A 1 94 ? 0.145 -9.796 0.840 1.00 94.31 94 PHE A N 1
ATOM 788 C CA . PHE A 1 94 ? 0.358 -9.708 -0.604 1.00 94.31 94 PHE A CA 1
ATOM 789 C C . PHE A 1 94 ? -0.625 -8.714 -1.226 1.00 94.31 94 PHE A C 1
ATOM 791 O O . PHE A 1 94 ? -1.769 -9.041 -1.526 1.00 94.31 94 PHE A O 1
ATOM 798 N N . ASN A 1 95 ? -0.172 -7.474 -1.396 1.00 94.75 95 ASN A N 1
ATOM 799 C CA . ASN A 1 95 ? -0.885 -6.420 -2.113 1.00 94.75 95 ASN A CA 1
ATOM 800 C C . ASN A 1 95 ? 0.119 -5.443 -2.748 1.00 94.75 95 ASN A C 1
ATOM 802 O O . ASN A 1 95 ? 1.318 -5.490 -2.470 1.00 94.75 95 ASN A O 1
ATOM 806 N N . ARG A 1 96 ? -0.365 -4.499 -3.562 1.00 94.25 96 ARG A N 1
ATOM 807 C CA . ARG A 1 96 ? 0.485 -3.499 -4.245 1.00 94.25 96 ARG A CA 1
ATOM 808 C C . ARG A 1 96 ? 1.270 -2.565 -3.309 1.00 94.25 96 ARG A C 1
ATOM 810 O O . ARG A 1 96 ? 2.244 -1.932 -3.735 1.00 94.25 96 ARG A O 1
ATOM 817 N N . ASN A 1 97 ? 0.858 -2.448 -2.046 1.00 92.75 97 ASN A N 1
ATOM 818 C CA . ASN A 1 97 ? 1.547 -1.631 -1.046 1.00 92.75 97 ASN A CA 1
ATOM 819 C C . ASN A 1 97 ? 2.698 -2.383 -0.370 1.00 92.75 97 ASN A C 1
ATOM 821 O O . ASN A 1 97 ? 3.604 -1.729 0.144 1.00 92.75 97 ASN A O 1
ATOM 825 N N . THR A 1 98 ? 2.661 -3.716 -0.354 1.00 94.06 98 THR A N 1
ATOM 826 C CA . THR A 1 98 ? 3.641 -4.572 0.330 1.00 94.06 98 THR A CA 1
ATOM 827 C C . THR A 1 98 ? 4.565 -5.310 -0.630 1.00 94.06 98 THR A C 1
ATOM 829 O O . THR A 1 98 ? 5.722 -5.515 -0.289 1.00 94.06 98 THR A O 1
ATOM 832 N N . VAL A 1 99 ? 4.113 -5.667 -1.833 1.00 94.31 99 VAL A N 1
ATOM 833 C CA . VAL A 1 99 ? 4.943 -6.348 -2.834 1.00 94.31 99 VAL A CA 1
ATOM 834 C C . VAL A 1 99 ? 5.405 -5.360 -3.892 1.00 94.31 99 VAL A C 1
ATOM 836 O O . VAL A 1 99 ? 4.598 -4.629 -4.473 1.00 94.31 99 VAL A O 1
ATOM 839 N N . LYS A 1 100 ? 6.710 -5.345 -4.152 1.00 92.19 100 LYS A N 1
ATOM 840 C CA . LYS A 1 100 ? 7.328 -4.550 -5.211 1.00 92.19 100 LYS A CA 1
ATOM 841 C C . LYS A 1 100 ? 8.074 -5.466 -6.161 1.00 92.19 100 LYS A C 1
ATOM 843 O O . LYS A 1 100 ? 8.742 -6.402 -5.733 1.00 92.19 100 LYS A O 1
ATOM 848 N N . VAL A 1 101 ? 7.947 -5.180 -7.449 1.00 90.19 101 VAL A N 1
ATOM 849 C CA . VAL A 1 101 ? 8.765 -5.816 -8.474 1.00 90.19 101 VAL A CA 1
ATOM 850 C C . VAL A 1 101 ? 9.878 -4.841 -8.786 1.00 90.19 101 VAL A C 1
ATOM 852 O O . VAL A 1 101 ? 9.616 -3.754 -9.302 1.00 90.19 101 VAL A O 1
ATOM 855 N N . SER A 1 102 ? 11.095 -5.203 -8.412 1.00 81.19 102 SER A N 1
ATOM 856 C CA . SER A 1 102 ? 12.270 -4.597 -9.013 1.00 81.19 102 SER A CA 1
ATOM 857 C C . SER A 1 102 ? 12.725 -5.514 -10.122 1.00 81.19 102 SER A C 1
ATOM 859 O O . SER A 1 102 ? 12.471 -6.714 -10.122 1.00 81.19 102 SER A O 1
ATOM 861 N N . TYR A 1 103 ? 13.398 -4.932 -11.081 1.00 73.19 103 TYR A N 1
ATOM 862 C CA . TYR A 1 103 ? 14.153 -5.684 -12.039 1.00 73.19 103 TYR A CA 1
ATOM 863 C C . TYR A 1 103 ? 15.439 -4.898 -12.192 1.00 73.19 103 TYR A C 1
ATOM 865 O O . TYR A 1 103 ? 15.380 -3.691 -12.438 1.00 73.19 103 TYR A O 1
ATOM 873 N N . SER A 1 104 ? 16.585 -5.523 -11.930 1.00 59.75 104 SER A N 1
ATOM 874 C CA . SER A 1 104 ? 17.862 -4.857 -12.170 1.00 59.75 104 SER A CA 1
ATOM 875 C C . SER A 1 104 ? 18.038 -4.734 -13.679 1.00 59.75 104 SER A C 1
ATOM 877 O O . SER A 1 104 ? 18.538 -5.635 -14.344 1.00 59.75 104 SER A O 1
ATOM 879 N N . CYS A 1 105 ? 17.553 -3.631 -14.233 1.00 53.19 105 CYS A N 1
ATOM 880 C CA . CYS A 1 105 ? 17.958 -3.168 -15.540 1.00 53.19 105 CYS A CA 1
ATOM 881 C C . CYS A 1 105 ? 19.134 -2.238 -15.285 1.00 53.19 105 CYS A C 1
ATOM 883 O O . CYS A 1 105 ? 18.924 -1.113 -14.825 1.00 53.19 105 CYS A O 1
ATOM 885 N N . MET A 1 106 ? 20.358 -2.641 -15.632 1.00 61.06 106 MET A N 1
ATOM 886 C CA . MET A 1 106 ? 21.297 -1.613 -16.079 1.00 61.06 106 MET A CA 1
ATOM 887 C C . MET A 1 106 ? 20.532 -0.697 -17.051 1.00 61.06 106 MET A C 1
ATOM 889 O O . MET A 1 106 ? 19.791 -1.215 -17.899 1.00 61.06 106 MET A O 1
ATOM 893 N N . PRO A 1 107 ? 20.621 0.638 -16.909 1.00 60.28 107 PRO A N 1
ATOM 894 C CA . PRO A 1 107 ? 19.983 1.534 -17.861 1.00 60.28 107 PRO A CA 1
ATOM 895 C C . PRO A 1 107 ? 20.423 1.130 -19.266 1.00 60.28 107 PRO A C 1
ATOM 897 O O . PRO A 1 107 ? 21.572 0.727 -19.458 1.00 60.28 107 PRO A O 1
ATOM 900 N N . ASN A 1 108 ? 19.497 1.191 -20.228 1.00 71.94 108 ASN A N 1
ATOM 901 C CA . ASN A 1 108 ? 19.777 0.812 -21.609 1.00 71.94 108 ASN A CA 1
ATOM 902 C C . ASN A 1 108 ? 21.092 1.476 -22.045 1.00 71.94 108 ASN A C 1
ATOM 904 O O . ASN A 1 108 ? 21.180 2.701 -22.080 1.00 71.94 108 ASN A O 1
ATOM 908 N N . VAL A 1 109 ? 22.114 0.668 -22.338 1.00 77.56 109 VAL A N 1
ATOM 909 C CA . VAL A 1 109 ? 23.463 1.162 -22.645 1.00 77.56 109 VAL A CA 1
ATOM 910 C C . VAL A 1 109 ? 23.447 2.143 -23.817 1.00 77.56 109 VAL A C 1
ATOM 912 O O . VAL A 1 109 ? 24.149 3.146 -23.776 1.00 77.56 109 VAL A O 1
ATOM 915 N N . ASN A 1 110 ? 22.558 1.933 -24.794 1.00 76.19 110 ASN A N 1
ATOM 916 C CA . ASN A 1 110 ? 22.343 2.854 -25.906 1.00 76.19 110 ASN A CA 1
ATOM 917 C C . ASN A 1 110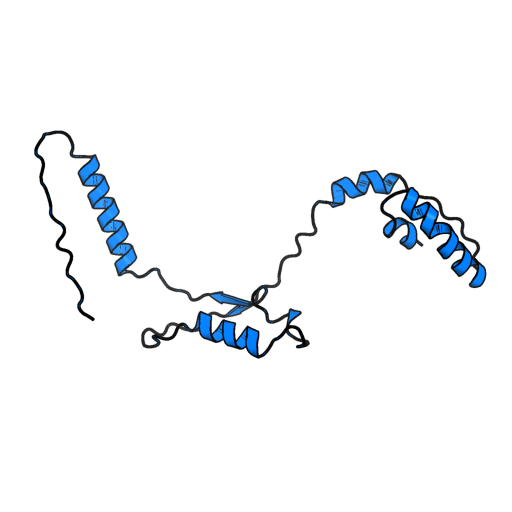 ? 21.805 4.207 -25.413 1.00 76.19 110 ASN A C 1
ATOM 919 O O . ASN A 1 110 ? 22.331 5.251 -25.778 1.00 76.19 110 ASN A O 1
ATOM 923 N N . LEU A 1 111 ? 20.812 4.203 -24.520 1.00 81.62 111 LEU A N 1
ATOM 924 C CA . LEU A 1 111 ? 20.278 5.433 -23.927 1.00 81.62 111 LEU A CA 1
ATOM 925 C C . LEU A 1 111 ? 21.345 6.175 -23.107 1.00 81.62 111 LEU A C 1
ATOM 927 O O . LEU A 1 111 ? 21.442 7.399 -23.181 1.00 81.62 111 LEU A O 1
ATOM 931 N N . THR A 1 112 ? 22.170 5.444 -22.355 1.00 87.31 112 THR A N 1
ATOM 932 C CA . THR A 1 112 ? 23.289 6.010 -21.589 1.00 87.31 112 THR A CA 1
ATOM 933 C C . THR A 1 112 ? 24.308 6.688 -22.511 1.00 87.31 112 THR A C 1
ATOM 935 O O . THR A 1 112 ? 24.686 7.832 -22.261 1.00 87.31 112 THR A O 1
ATOM 938 N N . ILE A 1 113 ? 24.690 6.031 -23.613 1.00 92.38 113 ILE A N 1
ATOM 939 C CA . ILE A 1 113 ? 25.607 6.576 -24.627 1.00 92.38 113 ILE A CA 1
ATOM 940 C C . ILE A 1 113 ? 24.996 7.803 -25.318 1.00 92.38 113 ILE A C 1
ATOM 942 O O . ILE A 1 113 ? 25.649 8.838 -25.427 1.00 92.38 113 ILE A O 1
ATOM 946 N N . GLN A 1 114 ? 23.729 7.734 -25.735 1.00 93.12 114 GLN A N 1
ATOM 947 C CA . GLN A 1 114 ? 23.036 8.856 -26.378 1.00 93.12 114 GLN A CA 1
ATOM 948 C C . GLN A 1 114 ? 22.977 10.088 -25.475 1.00 93.12 114 GLN A C 1
ATOM 950 O O . GLN A 1 114 ? 23.273 11.196 -25.920 1.00 93.12 114 GLN A O 1
ATOM 955 N N . ASN A 1 115 ? 22.629 9.903 -24.200 1.00 92.88 115 ASN A N 1
ATOM 956 C CA . ASN A 1 115 ? 22.575 10.995 -23.233 1.00 92.88 115 ASN A CA 1
ATOM 957 C C . ASN A 1 115 ? 23.960 11.605 -22.986 1.00 92.88 115 ASN A C 1
ATOM 959 O O . ASN A 1 115 ? 24.078 12.826 -22.883 1.00 92.88 115 ASN A O 1
ATOM 963 N N . HIS A 1 116 ? 25.004 10.775 -22.926 1.00 95.25 116 HIS A N 1
ATOM 964 C CA . HIS A 1 116 ? 26.381 11.241 -22.795 1.00 95.25 116 HIS A CA 1
ATOM 965 C C . HIS A 1 116 ? 26.821 12.068 -24.011 1.00 95.25 116 HIS A C 1
ATOM 967 O O . HIS A 1 116 ? 27.254 13.207 -23.848 1.00 95.25 116 HIS A O 1
ATOM 973 N N . ASN A 1 117 ? 26.611 11.555 -25.226 1.00 95.12 117 ASN A N 1
ATOM 974 C CA . ASN A 1 117 ? 26.949 12.257 -26.465 1.00 95.12 117 ASN A CA 1
ATOM 975 C C . ASN A 1 117 ? 26.180 13.573 -26.591 1.00 95.12 117 ASN A C 1
ATOM 977 O O . ASN A 1 117 ? 26.754 14.601 -26.936 1.00 95.12 117 ASN A O 1
ATOM 981 N N . LYS A 1 118 ? 24.888 13.571 -26.243 1.00 95.50 118 LYS A N 1
ATOM 982 C CA . LYS A 1 118 ? 24.072 14.788 -26.216 1.00 95.50 118 LYS A CA 1
ATOM 983 C C . LYS A 1 118 ? 24.654 15.833 -25.262 1.00 95.50 118 LYS A C 1
ATOM 985 O O . LYS A 1 118 ? 24.698 17.006 -25.619 1.00 95.50 118 LYS A O 1
ATOM 990 N N . LYS A 1 119 ? 25.119 15.417 -24.079 1.00 95.44 119 LYS A N 1
ATOM 991 C CA . LYS A 1 119 ? 25.754 16.311 -23.102 1.00 95.44 119 LYS A CA 1
ATOM 992 C C . LYS A 1 119 ? 27.068 16.892 -23.633 1.00 95.44 119 LYS A C 1
ATOM 994 O O . LYS A 1 119 ? 27.254 18.100 -23.540 1.00 95.44 119 LYS A O 1
ATOM 999 N N . LEU A 1 120 ? 27.932 16.066 -24.228 1.00 94.94 120 LEU A N 1
ATOM 1000 C CA . LEU A 1 120 ? 29.194 16.520 -24.827 1.00 94.94 120 LEU A CA 1
ATOM 1001 C C . LEU A 1 120 ? 28.964 17.513 -25.975 1.00 94.94 120 LEU A C 1
ATOM 1003 O O . LEU A 1 120 ? 29.612 18.554 -26.034 1.00 94.94 120 LEU A O 1
ATOM 1007 N N . LEU A 1 121 ? 28.000 17.232 -26.856 1.00 93.25 121 LEU A N 1
ATOM 1008 C CA . LEU A 1 121 ? 27.643 18.133 -27.956 1.00 93.25 121 LEU A CA 1
ATOM 1009 C C . LEU A 1 121 ? 27.111 19.475 -27.440 1.00 93.25 121 LEU A C 1
ATOM 1011 O O . LEU A 1 121 ? 27.498 20.521 -27.947 1.00 93.25 121 LEU A O 1
ATOM 1015 N N . GLN A 1 122 ? 26.268 19.462 -26.403 1.00 90.94 122 GLN A N 1
ATOM 1016 C CA . GLN A 1 122 ? 25.771 20.691 -25.778 1.00 90.94 122 GLN A CA 1
ATOM 1017 C C . GLN A 1 122 ? 26.899 21.518 -25.153 1.00 90.94 122 GLN A C 1
ATOM 1019 O O . GLN A 1 122 ? 26.901 22.737 -25.295 1.00 90.94 122 GLN A O 1
ATOM 1024 N N . GLN A 1 123 ? 27.865 20.876 -24.493 1.00 88.50 123 GLN A N 1
ATOM 1025 C CA . GLN A 1 123 ? 29.035 21.557 -23.932 1.00 88.50 123 GLN A CA 1
ATOM 1026 C C . GLN A 1 123 ? 29.878 22.211 -25.034 1.00 88.50 123 GLN A C 1
ATOM 1028 O O . GLN A 1 123 ? 30.150 23.405 -24.953 1.00 88.50 123 GLN A O 1
ATOM 1033 N N . HIS A 1 124 ? 30.160 21.490 -26.123 1.00 81.50 124 HIS A N 1
ATOM 1034 C CA . HIS A 1 124 ? 30.883 22.045 -27.270 1.00 81.50 124 HIS A CA 1
ATOM 1035 C C . HIS A 1 124 ? 30.152 23.202 -27.969 1.00 81.50 124 HIS A C 1
ATOM 1037 O O . HIS A 1 124 ? 30.800 24.153 -28.401 1.00 81.50 124 HIS A O 1
ATOM 1043 N N . CYS A 1 125 ? 28.823 23.149 -28.092 1.00 74.19 125 CYS A N 1
ATOM 1044 C CA . CYS A 1 125 ? 28.047 24.252 -28.669 1.00 74.19 125 CYS A CA 1
ATOM 1045 C C . CYS A 1 125 ? 28.033 25.493 -27.764 1.00 74.19 125 CYS A C 1
ATOM 1047 O O . CYS A 1 125 ? 28.061 26.608 -28.272 1.00 74.19 125 CYS A O 1
ATOM 1049 N N . ASN A 1 126 ? 28.016 25.313 -26.440 1.00 66.75 126 ASN A N 1
ATOM 1050 C CA . ASN A 1 126 ? 28.037 26.426 -25.486 1.00 66.75 126 ASN A CA 1
ATOM 1051 C C . ASN A 1 126 ? 29.429 27.066 -25.350 1.00 66.75 126 ASN A C 1
ATOM 1053 O O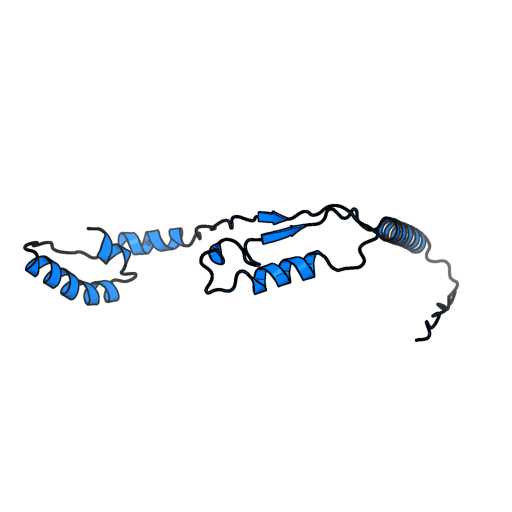 . ASN A 1 126 ? 29.525 28.252 -25.059 1.00 66.75 126 ASN A O 1
ATOM 1057 N N . GLU A 1 127 ? 30.503 26.309 -25.587 1.00 62.69 127 GLU A N 1
ATOM 1058 C CA . GLU A 1 127 ? 31.877 26.833 -25.656 1.00 62.69 127 GLU A CA 1
ATOM 1059 C C . GLU A 1 127 ? 32.174 27.553 -26.983 1.00 62.69 127 GLU A C 1
ATOM 1061 O O . GLU A 1 127 ? 33.118 28.337 -27.069 1.00 62.69 127 GLU A O 1
ATOM 1066 N N . LYS A 1 128 ? 31.364 27.315 -28.024 1.00 59.16 128 LYS A N 1
ATOM 1067 C CA . LYS A 1 128 ? 31.504 27.930 -29.349 1.00 59.16 128 LYS A CA 1
ATOM 1068 C C . LYS A 1 128 ? 30.273 28.745 -29.750 1.00 59.16 128 LYS A C 1
ATOM 1070 O O . LYS A 1 128 ? 29.595 28.393 -30.708 1.00 59.16 128 LYS A O 1
ATOM 1075 N N . ALA A 1 129 ? 30.027 29.872 -29.085 1.00 51.09 129 ALA A N 1
ATOM 1076 C CA . ALA A 1 129 ? 29.443 31.045 -29.746 1.00 51.09 129 ALA A CA 1
ATOM 1077 C C . ALA A 1 129 ? 29.692 32.332 -28.931 1.00 51.09 129 ALA A C 1
ATOM 1079 O O . ALA A 1 129 ? 29.577 32.279 -27.707 1.00 51.09 129 ALA A O 1
ATOM 1080 N N . PRO A 1 130 ? 29.989 33.481 -29.581 1.00 48.88 130 PRO A N 1
ATOM 1081 C CA . PRO A 1 130 ? 29.681 33.767 -30.982 1.00 48.88 130 PRO A CA 1
ATOM 1082 C C . PRO A 1 130 ? 30.913 34.066 -31.858 1.00 48.88 130 PRO A C 1
ATOM 1084 O O . PRO A 1 130 ? 31.714 34.946 -31.571 1.00 48.88 130 PRO A O 1
ATOM 1087 N N . THR A 1 131 ? 30.993 33.404 -33.009 1.00 43.12 131 THR A N 1
ATOM 1088 C CA . THR A 1 131 ? 31.140 34.119 -34.285 1.00 43.12 131 THR A CA 1
ATOM 1089 C C . THR A 1 131 ? 30.099 33.543 -35.234 1.00 43.12 131 THR A C 1
ATOM 1091 O O . THR A 1 131 ? 29.828 32.344 -35.250 1.00 43.12 131 THR A O 1
ATOM 1094 N N . GLU A 1 132 ? 29.406 34.450 -35.897 1.00 50.31 132 GLU A N 1
ATOM 1095 C CA . GLU A 1 132 ? 28.167 34.243 -36.629 1.00 50.31 132 GLU A CA 1
ATOM 1096 C C . GLU A 1 132 ? 28.334 33.229 -37.764 1.00 50.31 132 GLU A C 1
ATOM 1098 O O . GLU A 1 132 ? 29.266 33.336 -38.552 1.00 50.31 132 GLU A O 1
ATOM 1103 N N . THR A 1 133 ? 27.409 32.273 -37.880 1.00 41.53 133 THR A N 1
ATOM 1104 C CA . THR A 1 133 ? 26.670 31.976 -39.122 1.00 41.53 133 THR A CA 1
ATOM 1105 C C . THR A 1 133 ? 25.544 30.991 -38.796 1.00 41.53 133 THR A C 1
ATOM 1107 O O . THR A 1 133 ? 25.744 29.941 -38.188 1.00 41.53 133 THR A O 1
ATOM 1110 N N . THR A 1 134 ? 24.328 31.355 -39.198 1.00 53.09 134 THR A N 1
ATOM 1111 C CA . THR A 1 134 ? 23.113 30.545 -39.062 1.00 53.09 134 THR A CA 1
ATOM 1112 C C . THR A 1 134 ? 23.218 29.275 -39.911 1.00 53.09 134 THR A C 1
ATOM 1114 O O . THR A 1 134 ? 23.062 29.336 -41.128 1.00 53.09 134 THR A O 1
ATOM 1117 N N . CYS A 1 135 ? 23.394 28.111 -39.284 1.00 37.31 135 CYS A N 1
ATOM 1118 C CA . CYS A 1 135 ? 23.255 26.816 -39.955 1.00 37.31 135 CYS A CA 1
ATOM 1119 C C . CYS A 1 135 ? 21.898 26.196 -39.602 1.00 37.31 135 CYS A C 1
ATOM 1121 O O . CYS A 1 135 ? 21.703 25.638 -38.522 1.00 37.31 135 CYS A O 1
ATOM 1123 N N . LYS A 1 136 ? 20.937 26.305 -40.526 1.00 51.56 136 LYS A N 1
ATOM 1124 C CA . LYS A 1 136 ? 19.659 25.586 -40.456 1.00 51.56 136 LYS A CA 1
ATOM 1125 C C . LYS A 1 136 ? 19.921 24.104 -40.727 1.00 51.56 136 LYS A C 1
ATOM 1127 O O . LYS A 1 136 ? 20.154 23.731 -41.871 1.00 51.56 136 LYS A O 1
ATOM 1132 N N . ILE A 1 137 ? 19.863 23.263 -39.698 1.00 45.50 137 ILE A N 1
ATOM 1133 C CA . ILE A 1 137 ? 19.870 21.806 -39.868 1.00 45.50 137 ILE A CA 1
ATOM 1134 C C . ILE A 1 137 ? 18.416 21.340 -39.789 1.00 45.50 137 ILE A C 1
ATOM 1136 O O . ILE A 1 137 ? 17.814 21.301 -38.715 1.00 45.50 137 ILE A O 1
ATOM 1140 N N . THR A 1 138 ? 17.819 21.041 -40.941 1.00 46.22 138 THR A N 1
ATOM 1141 C CA . THR A 1 138 ? 16.508 20.395 -41.021 1.00 46.22 138 THR A CA 1
ATOM 1142 C C . THR A 1 138 ? 16.620 18.960 -40.521 1.00 46.22 138 THR A C 1
ATOM 1144 O O . THR A 1 138 ? 17.394 18.166 -41.047 1.00 46.22 138 THR A O 1
ATOM 1147 N N . ALA A 1 139 ? 15.842 18.622 -39.494 1.00 44.88 139 ALA A N 1
ATOM 1148 C CA . ALA A 1 139 ? 15.702 17.255 -39.019 1.00 44.88 139 ALA A CA 1
ATOM 1149 C C . ALA A 1 139 ? 14.814 16.459 -39.988 1.00 44.88 139 ALA A C 1
ATOM 1151 O O . ALA A 1 139 ? 13.606 16.699 -40.060 1.00 44.88 139 ALA A O 1
ATOM 1152 N N . ASP A 1 140 ? 15.395 15.490 -40.694 1.00 42.19 140 ASP A N 1
ATOM 1153 C CA . ASP A 1 140 ? 14.638 14.493 -41.448 1.00 42.19 140 ASP A CA 1
ATOM 1154 C C . ASP A 1 140 ? 13.806 13.632 -40.491 1.00 42.19 140 ASP A C 1
ATOM 1156 O O . ASP A 1 140 ? 14.289 12.703 -39.837 1.00 42.19 140 ASP A O 1
ATOM 1160 N N . ARG A 1 141 ? 12.507 13.930 -40.405 1.00 46.31 141 ARG A N 1
ATOM 1161 C CA . ARG A 1 141 ? 11.523 13.025 -39.808 1.00 46.31 141 ARG A CA 1
ATOM 1162 C C . ARG A 1 141 ? 11.279 11.874 -40.781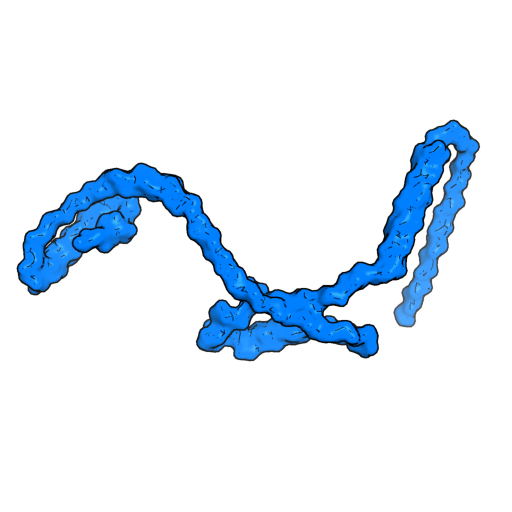 1.00 46.31 141 ARG A C 1
ATOM 1164 O O . ARG A 1 141 ? 10.433 11.981 -41.667 1.00 46.31 141 ARG A O 1
ATOM 1171 N N . LYS A 1 142 ? 11.963 10.743 -40.592 1.00 43.91 142 LYS A N 1
ATOM 1172 C CA . LYS A 1 142 ? 11.538 9.475 -41.204 1.00 43.91 142 LYS A CA 1
ATOM 1173 C C . LYS A 1 142 ? 10.164 9.094 -40.643 1.00 43.91 142 LYS A C 1
ATOM 1175 O O . LYS A 1 142 ? 10.049 8.680 -39.492 1.00 43.91 142 LYS A O 1
ATOM 1180 N N . LYS A 1 143 ? 9.121 9.264 -41.463 1.00 43.16 143 LYS A N 1
ATOM 1181 C CA . LYS A 1 143 ? 7.795 8.673 -41.245 1.00 43.16 143 LYS A CA 1
ATOM 1182 C C . LYS A 1 143 ? 7.951 7.154 -41.245 1.00 43.16 143 LYS A C 1
ATOM 1184 O O . LYS A 1 143 ? 8.368 6.578 -42.244 1.00 43.16 143 LYS A O 1
ATOM 1189 N N . THR A 1 144 ? 7.627 6.516 -40.131 1.00 43.97 144 THR A N 1
ATOM 1190 C CA . THR A 1 144 ? 7.360 5.077 -40.086 1.00 43.97 144 THR A CA 1
ATOM 1191 C C . THR A 1 144 ? 5.918 4.884 -40.551 1.00 43.97 144 THR A C 1
ATOM 1193 O O . THR A 1 144 ? 5.004 5.466 -39.969 1.00 43.97 144 THR A O 1
ATOM 1196 N N . ALA A 1 145 ? 5.733 4.165 -41.658 1.00 46.75 145 ALA A N 1
ATOM 1197 C CA . ALA A 1 145 ? 4.420 3.742 -42.132 1.00 46.75 145 ALA A CA 1
ATOM 1198 C C . ALA A 1 145 ? 3.899 2.587 -41.260 1.00 46.75 145 ALA A C 1
ATOM 1200 O O . ALA A 1 145 ? 4.697 1.811 -40.730 1.00 46.75 145 ALA A O 1
ATOM 1201 N N . HIS A 1 146 ? 2.575 2.567 -41.094 1.00 40.91 146 HIS A N 1
ATOM 1202 C CA . HIS A 1 146 ? 1.789 1.550 -40.396 1.00 40.91 146 HIS A CA 1
ATOM 1203 C C . HIS A 1 146 ? 1.933 0.154 -41.002 1.00 40.91 146 HIS A C 1
ATOM 1205 O O . HIS A 1 146 ? 2.096 0.073 -42.240 1.00 40.91 146 HIS A O 1
#

Foldseek 3Di:
DCPLLVVDQDPVSSVVCVVVVCVVQVVVVDHDDDDRDPVVNVVVVVVVPDPPPDAQADEDEDDDDPVDPDPPQVVVLVVLCVVQPPPDPCVSCGHPVRYDYDYPDPPDVVVVVVVVVVVVVVVVVVVDDDDDDDDDDDDDDDDDDD

Radius of gyration: 32.48 Å; chains: 1; bounding box: 55×48×86 Å